Protein AF-K1PVB0-F1 (afdb_monomer_lite)

Sequence (125 aa):
EGNRVQYNFNEEIIEDLDNLSIVVNDSSAVSVINDIKEKLQKRNKLIRIADSSPAGWKTIREYEQNDYADDSDDDKKIRSAESRAMRQKFRPGEGTAHTVQPSGASSSRVSGAAFLWQFWWLPST

Organism: Magallana gigas (NCBI:txid29159)

Foldseek 3Di:
DVLVVLLVVLVVLLVVLVVVLVVDPDPVVNVVSVVSNVVSVVVNVLSVLQVPAPLRNQLVVQLVVDPDDDPPCSVVSSVVSSVVSVCVVPPDDPPPPPPDDDDDDDDDDDPDPDDDPPPDDDDDD

pLDDT: mean 73.62, std 22.54, range [31.09, 98.19]

Secondary structure (DSSP, 8-state):
-HHHHHHHHHHHHHHHHHHHHHH---HHHHHHHHHHHHHHHHHHHHHHHHHH-TTTHHHHHHHHT---S-TT-HHHHHHHHHHHHHHHHT-S-----------------------SS--S-----

Structure (mmCIF, N/CA/C/O backbone):
data_AF-K1PVB0-F1
#
_entry.id   AF-K1PVB0-F1
#
loop_
_atom_site.group_PDB
_atom_site.id
_atom_site.type_symbol
_atom_site.label_atom_id
_atom_site.label_alt_id
_atom_site.label_comp_id
_atom_site.label_asym_id
_atom_site.label_entity_id
_atom_site.label_seq_id
_atom_site.pdbx_PDB_ins_code
_atom_site.Cartn_x
_atom_site.Cartn_y
_atom_site.Cartn_z
_atom_site.occupancy
_atom_site.B_iso_or_equiv
_atom_site.auth_seq_id
_atom_site.auth_comp_id
_atom_site.auth_asym_id
_atom_site.auth_atom_id
_atom_site.pdbx_PDB_model_num
ATOM 1 N N . GLU A 1 1 ? -14.870 -5.140 0.989 1.00 60.69 1 GLU A N 1
ATOM 2 C CA . GLU A 1 1 ? -14.432 -5.217 -0.419 1.00 60.69 1 GLU A CA 1
ATOM 3 C C . GLU A 1 1 ? -13.559 -4.090 -0.932 1.00 60.69 1 GLU A C 1
ATOM 5 O O . GLU A 1 1 ? -12.448 -4.399 -1.337 1.00 60.69 1 GLU A O 1
ATOM 10 N N . GLY A 1 2 ? -13.982 -2.820 -0.904 1.00 82.56 2 GLY A N 1
ATOM 11 C CA . GLY A 1 2 ? -13.211 -1.734 -1.537 1.00 82.56 2 GLY A CA 1
ATOM 12 C C . GLY A 1 2 ? -11.727 -1.685 -1.140 1.00 82.56 2 GLY A C 1
ATOM 13 O O . GLY A 1 2 ? -10.864 -1.632 -2.007 1.00 82.56 2 GLY A O 1
ATOM 14 N N . ASN A 1 3 ? -11.422 -1.810 0.152 1.00 89.00 3 ASN A N 1
ATOM 15 C CA . ASN A 1 3 ? -10.047 -1.772 0.657 1.00 89.00 3 ASN A CA 1
ATOM 16 C C . ASN A 1 3 ? -9.177 -2.948 0.174 1.00 89.00 3 ASN A C 1
ATOM 18 O O . ASN A 1 3 ? -8.040 -2.729 -0.232 1.00 89.00 3 ASN A O 1
ATOM 22 N N . ARG A 1 4 ? -9.723 -4.172 0.124 1.00 89.25 4 ARG A N 1
ATOM 23 C CA . ARG A 1 4 ? -9.019 -5.357 -0.401 1.00 89.25 4 ARG A CA 1
ATOM 24 C C . ARG A 1 4 ? -8.702 -5.212 -1.890 1.00 89.25 4 ARG A C 1
ATOM 26 O O . ARG A 1 4 ? -7.589 -5.511 -2.299 1.00 89.25 4 ARG A O 1
ATOM 33 N N . VAL A 1 5 ? -9.657 -4.726 -2.685 1.00 92.62 5 VAL A N 1
ATOM 34 C CA . VAL A 1 5 ? -9.445 -4.480 -4.123 1.00 92.62 5 VAL A CA 1
ATOM 35 C C . VAL A 1 5 ? -8.349 -3.433 -4.333 1.00 92.62 5 VAL A C 1
ATOM 37 O O . VAL A 1 5 ? -7.464 -3.626 -5.156 1.00 92.62 5 VAL A O 1
ATOM 40 N N . GLN A 1 6 ? -8.370 -2.353 -3.549 1.00 90.44 6 GLN A N 1
ATOM 41 C CA . GLN A 1 6 ? -7.343 -1.311 -3.606 1.00 90.44 6 GLN A CA 1
ATOM 42 C C . GLN A 1 6 ? -5.962 -1.821 -3.177 1.00 90.44 6 GLN A C 1
ATOM 44 O O . GLN A 1 6 ? -4.967 -1.415 -3.766 1.00 90.44 6 GLN A O 1
ATOM 49 N N . TYR A 1 7 ? -5.892 -2.695 -2.169 1.00 93.81 7 TYR A N 1
ATOM 50 C CA . TYR A 1 7 ? -4.638 -3.316 -1.742 1.00 93.81 7 TYR A CA 1
ATOM 51 C C . TYR A 1 7 ? -4.036 -4.158 -2.868 1.00 93.81 7 TYR A C 1
ATOM 53 O O . TYR A 1 7 ? -2.887 -3.942 -3.240 1.00 93.81 7 TYR A O 1
ATOM 61 N N . ASN A 1 8 ? -4.832 -5.068 -3.438 1.00 95.12 8 ASN A N 1
ATOM 62 C CA . ASN A 1 8 ? -4.382 -5.966 -4.500 1.00 95.12 8 ASN A CA 1
ATOM 63 C C . ASN A 1 8 ? -3.910 -5.191 -5.732 1.00 95.12 8 ASN A C 1
ATOM 65 O O . ASN A 1 8 ? -2.836 -5.472 -6.243 1.00 95.12 8 ASN A O 1
ATOM 69 N N . PHE A 1 9 ? -4.659 -4.167 -6.148 1.00 97.00 9 PHE A N 1
ATOM 70 C CA . PHE A 1 9 ? -4.249 -3.314 -7.261 1.00 97.00 9 PHE A CA 1
ATOM 71 C C . PHE A 1 9 ? -2.891 -2.643 -7.005 1.00 97.00 9 PHE A C 1
ATOM 73 O O . PHE A 1 9 ? -2.044 -2.607 -7.887 1.00 97.00 9 PHE A O 1
ATOM 80 N N . ASN A 1 10 ? -2.641 -2.138 -5.792 1.00 96.75 10 ASN A N 1
ATOM 81 C CA . ASN A 1 10 ? -1.337 -1.548 -5.480 1.00 96.75 10 ASN A CA 1
ATOM 82 C C . ASN A 1 10 ? -0.205 -2.591 -5.506 1.00 96.75 10 ASN A C 1
ATOM 84 O O . ASN A 1 10 ? 0.903 -2.233 -5.890 1.00 96.75 10 ASN A O 1
ATOM 88 N N . GLU A 1 11 ? -0.460 -3.840 -5.097 1.00 97.38 11 GLU A N 1
ATOM 89 C CA . GLU A 1 11 ? 0.533 -4.925 -5.178 1.00 97.38 11 GLU A CA 1
ATOM 90 C C . GLU A 1 11 ? 0.850 -5.285 -6.634 1.00 97.38 11 GLU A C 1
ATOM 92 O O . GLU A 1 11 ? 2.023 -5.365 -6.981 1.00 97.38 11 GLU A O 1
ATOM 97 N N . GLU A 1 12 ? -0.162 -5.392 -7.501 1.00 98.06 12 GLU A N 1
ATOM 98 C CA . GLU A 1 12 ? 0.029 -5.618 -8.945 1.00 98.06 12 GLU A CA 1
ATOM 99 C C . GLU A 1 12 ? 0.922 -4.528 -9.563 1.00 98.06 12 GLU A C 1
ATOM 101 O O . GLU A 1 12 ? 1.874 -4.825 -10.282 1.00 98.06 12 GLU A O 1
ATOM 106 N N . ILE A 1 13 ? 0.696 -3.255 -9.211 1.00 98.00 13 ILE A N 1
ATOM 107 C CA . ILE A 1 13 ? 1.547 -2.154 -9.687 1.00 98.00 13 ILE A CA 1
ATOM 108 C C . ILE A 1 13 ? 2.975 -2.249 -9.130 1.00 98.00 13 ILE A C 1
ATOM 110 O O . ILE A 1 13 ? 3.924 -1.905 -9.832 1.00 98.00 13 ILE A O 1
ATOM 114 N N . ILE A 1 14 ? 3.162 -2.694 -7.883 1.00 97.81 14 ILE A N 1
ATOM 115 C CA . ILE A 1 14 ? 4.507 -2.911 -7.325 1.00 97.81 14 ILE A CA 1
ATOM 116 C C . ILE A 1 14 ? 5.239 -4.008 -8.112 1.00 97.81 14 ILE A C 1
ATOM 118 O O . ILE A 1 14 ? 6.409 -3.818 -8.443 1.00 97.81 14 ILE A O 1
ATOM 122 N N . GLU A 1 15 ? 4.559 -5.103 -8.459 1.00 97.88 15 GLU A N 1
ATOM 123 C CA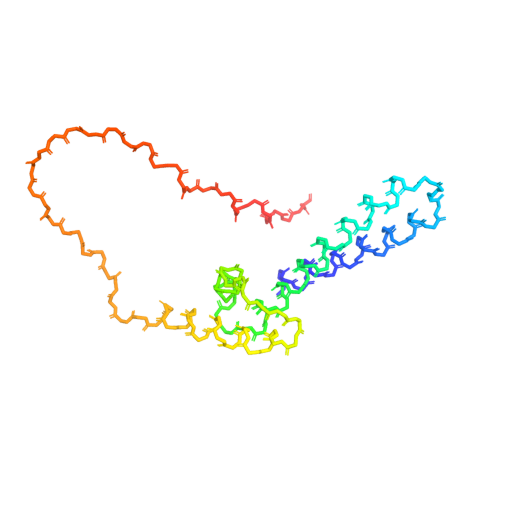 . GLU A 1 15 ? 5.125 -6.184 -9.277 1.00 97.88 15 GLU A CA 1
ATOM 124 C C . GLU A 1 15 ? 5.505 -5.698 -10.687 1.00 97.88 15 GLU A C 1
ATOM 126 O O . GLU A 1 15 ? 6.609 -5.968 -11.167 1.00 97.88 15 GLU A O 1
ATOM 131 N N . ASP A 1 16 ? 4.640 -4.916 -11.338 1.00 98.19 16 ASP A N 1
ATOM 132 C CA . ASP A 1 16 ? 4.934 -4.309 -12.643 1.00 98.19 16 ASP A CA 1
ATOM 133 C C . ASP A 1 16 ? 6.150 -3.370 -12.583 1.00 98.19 16 ASP A C 1
ATOM 135 O O . ASP A 1 16 ? 6.981 -3.349 -13.495 1.00 98.19 16 ASP A O 1
ATOM 139 N N . LEU A 1 17 ? 6.289 -2.611 -11.492 1.00 97.12 17 LEU A N 1
ATOM 140 C CA . LEU A 1 17 ? 7.437 -1.737 -11.248 1.00 97.12 17 LEU A CA 1
ATOM 141 C C . LEU A 1 17 ? 8.727 -2.524 -10.998 1.00 97.12 17 LEU A C 1
ATOM 143 O O . LEU A 1 17 ? 9.788 -2.102 -11.462 1.00 97.12 17 LEU A O 1
ATOM 147 N N . ASP A 1 18 ? 8.652 -3.667 -10.316 1.00 96.12 18 ASP A N 1
ATOM 148 C CA . ASP A 1 18 ? 9.790 -4.575 -10.149 1.00 96.12 18 ASP A CA 1
ATOM 149 C C . ASP A 1 18 ? 10.255 -5.119 -11.499 1.00 96.12 18 ASP A C 1
ATOM 151 O O . ASP A 1 18 ? 11.441 -5.024 -11.830 1.00 96.12 18 ASP A O 1
ATOM 155 N N . ASN A 1 19 ? 9.319 -5.578 -12.329 1.00 96.19 19 ASN A N 1
ATOM 156 C CA . ASN A 1 19 ? 9.616 -6.018 -13.690 1.00 96.19 19 ASN A CA 1
ATOM 157 C C . ASN A 1 19 ? 10.235 -4.890 -14.530 1.00 96.19 19 ASN A C 1
ATOM 159 O O . ASN A 1 19 ? 11.229 -5.104 -15.228 1.00 96.19 19 ASN A O 1
ATOM 163 N N . LEU A 1 20 ? 9.697 -3.670 -14.433 1.00 95.94 20 LEU A N 1
ATOM 164 C CA . LEU A 1 20 ? 10.231 -2.503 -15.134 1.00 95.94 20 LEU A CA 1
ATOM 165 C C . LEU A 1 20 ? 11.654 -2.161 -14.671 1.00 95.94 20 LEU A C 1
ATOM 167 O O . LEU A 1 20 ? 12.507 -1.851 -15.502 1.00 95.94 20 LEU A O 1
ATOM 171 N N . SER A 1 21 ? 11.930 -2.256 -13.368 1.00 94.19 21 SER A N 1
ATOM 172 C CA . SER A 1 21 ? 13.249 -1.949 -12.798 1.00 94.19 21 SER A CA 1
ATOM 173 C C . SER A 1 21 ? 14.362 -2.863 -13.321 1.00 94.19 21 SER A C 1
ATOM 175 O O . SER A 1 21 ? 15.506 -2.432 -13.419 1.00 94.19 21 SER A O 1
ATOM 177 N N . ILE A 1 22 ? 14.027 -4.098 -13.712 1.00 93.31 22 ILE A N 1
ATOM 178 C CA . ILE A 1 22 ? 14.972 -5.055 -14.307 1.00 93.31 22 ILE A CA 1
ATOM 179 C C . ILE A 1 22 ? 15.341 -4.646 -15.739 1.00 93.31 22 ILE A C 1
ATOM 181 O O . ILE A 1 22 ? 16.473 -4.847 -16.177 1.00 93.31 22 ILE A O 1
ATOM 185 N N . VAL A 1 23 ? 14.382 -4.093 -16.486 1.00 94.88 23 VAL A N 1
ATOM 186 C CA . VAL A 1 23 ? 14.558 -3.727 -17.902 1.00 94.88 23 VAL A CA 1
ATOM 187 C C . VAL A 1 23 ? 15.211 -2.350 -18.052 1.00 94.88 23 VAL A C 1
ATOM 189 O O . VAL A 1 23 ? 15.931 -2.094 -19.019 1.00 94.88 23 VAL A O 1
ATOM 192 N N . VAL A 1 24 ? 14.964 -1.449 -17.105 1.00 94.62 24 VAL A N 1
ATOM 193 C CA . VAL A 1 24 ? 15.463 -0.075 -17.137 1.00 94.62 24 VAL A CA 1
ATOM 194 C C . VAL A 1 24 ? 16.903 -0.015 -16.622 1.00 94.62 24 VAL A C 1
ATOM 196 O O . VAL A 1 24 ? 17.169 -0.252 -15.452 1.00 94.62 24 VAL A O 1
ATOM 199 N N . ASN A 1 25 ? 17.839 0.380 -17.490 1.00 86.88 25 ASN A N 1
ATOM 200 C CA . ASN A 1 25 ? 19.256 0.560 -17.138 1.00 86.88 25 ASN A CA 1
ATOM 201 C C . ASN A 1 25 ? 19.625 2.022 -16.798 1.00 86.88 25 ASN A C 1
ATOM 203 O O . ASN A 1 25 ? 20.800 2.383 -16.757 1.00 86.88 25 ASN A O 1
ATOM 207 N N . ASP A 1 26 ? 18.624 2.882 -16.604 1.00 95.25 26 ASP A N 1
ATOM 208 C CA . ASP A 1 26 ? 18.814 4.276 -16.209 1.00 95.25 26 ASP A CA 1
ATOM 209 C C . ASP A 1 26 ? 18.613 4.433 -14.697 1.00 95.25 26 ASP A C 1
ATOM 211 O O . ASP A 1 26 ? 17.540 4.149 -14.160 1.00 95.25 26 ASP A O 1
ATOM 215 N N . SER A 1 27 ? 19.652 4.888 -13.996 1.00 92.75 27 SER A N 1
ATOM 216 C CA . SER A 1 27 ? 19.642 4.987 -12.533 1.00 92.75 27 SER A CA 1
ATOM 217 C C . SER A 1 27 ? 18.654 6.031 -12.006 1.00 92.75 27 SER A C 1
ATOM 219 O O . SER A 1 27 ? 18.078 5.830 -10.936 1.00 92.75 27 SER A O 1
ATOM 221 N N . SER A 1 28 ? 18.417 7.112 -12.756 1.00 94.88 28 SER A N 1
ATOM 222 C CA . SER A 1 28 ? 17.425 8.131 -12.397 1.00 94.88 28 SER A CA 1
ATOM 223 C C . SER A 1 28 ? 16.000 7.595 -12.538 1.00 94.88 28 SER A C 1
ATOM 225 O O . SER A 1 28 ? 15.125 7.938 -11.747 1.00 94.88 28 SER A O 1
ATOM 227 N N . ALA A 1 29 ? 15.738 6.758 -13.537 1.00 94.50 29 ALA A N 1
ATOM 228 C CA . ALA A 1 29 ? 14.447 6.107 -13.695 1.00 94.50 29 ALA A CA 1
ATOM 229 C C . ALA A 1 29 ? 14.217 5.054 -12.599 1.00 94.50 29 ALA A C 1
ATOM 231 O O . ALA A 1 29 ? 13.129 5.004 -12.028 1.00 94.50 29 ALA A O 1
ATOM 232 N N . VAL A 1 30 ? 15.243 4.277 -12.230 1.00 95.19 30 VAL A N 1
ATOM 233 C CA . VAL A 1 30 ? 15.160 3.312 -11.117 1.00 95.19 30 VAL A CA 1
ATOM 234 C C . VAL A 1 30 ? 14.878 4.007 -9.780 1.00 95.19 30 VAL A C 1
ATOM 236 O O . VAL A 1 30 ? 14.081 3.497 -8.993 1.00 95.19 30 VAL A O 1
ATOM 239 N N . SER A 1 31 ? 15.449 5.189 -9.514 1.00 95.88 31 SER A N 1
ATOM 240 C CA . SER A 1 31 ? 15.121 5.930 -8.287 1.00 95.88 31 SER A CA 1
ATOM 241 C C . SER A 1 31 ? 13.658 6.376 -8.258 1.00 95.88 31 SER A C 1
ATOM 243 O O . SER A 1 31 ? 12.990 6.202 -7.246 1.00 95.88 31 SER A O 1
ATOM 245 N N . VAL A 1 32 ? 13.124 6.868 -9.382 1.00 97.12 32 VAL A N 1
ATOM 246 C CA . VAL A 1 32 ? 11.698 7.229 -9.487 1.00 97.12 32 VAL A CA 1
ATOM 247 C C . VAL A 1 32 ? 10.799 6.006 -9.289 1.00 97.12 32 VAL A C 1
ATOM 249 O O . VAL A 1 32 ? 9.776 6.103 -8.613 1.00 97.12 32 VAL A O 1
ATOM 252 N N . ILE A 1 33 ? 11.177 4.849 -9.838 1.00 97.25 33 ILE A N 1
ATOM 253 C CA . ILE A 1 33 ? 10.459 3.584 -9.627 1.00 97.25 33 ILE A CA 1
ATOM 254 C C . ILE A 1 33 ? 10.408 3.238 -8.134 1.00 97.25 33 ILE A C 1
ATOM 256 O O . ILE A 1 33 ? 9.332 2.949 -7.608 1.00 97.25 33 ILE A O 1
ATOM 260 N N . ASN A 1 34 ? 11.541 3.326 -7.434 1.00 96.19 34 ASN A N 1
ATOM 261 C CA . ASN A 1 34 ? 11.603 3.058 -5.998 1.00 96.19 34 ASN A CA 1
ATOM 262 C C . ASN A 1 34 ? 10.745 4.039 -5.187 1.00 96.19 34 ASN A C 1
ATOM 264 O O . ASN A 1 34 ? 9.971 3.597 -4.339 1.00 96.19 34 ASN A O 1
ATOM 268 N N . ASP A 1 35 ? 10.770 5.335 -5.508 1.00 96.50 35 ASP A N 1
ATOM 269 C CA . ASP A 1 35 ? 9.911 6.334 -4.857 1.00 96.50 35 ASP A CA 1
ATOM 270 C C . ASP A 1 35 ? 8.415 6.013 -5.026 1.00 96.50 35 ASP A C 1
ATOM 272 O O . ASP A 1 35 ? 7.601 6.250 -4.127 1.00 96.50 35 ASP A O 1
ATOM 276 N N . ILE A 1 36 ? 8.014 5.503 -6.198 1.00 97.56 36 ILE A N 1
ATOM 277 C CA . ILE A 1 36 ? 6.628 5.087 -6.451 1.00 97.56 36 ILE A CA 1
ATOM 278 C C . ILE A 1 36 ? 6.292 3.847 -5.616 1.00 97.56 36 ILE A C 1
ATOM 280 O O . ILE A 1 36 ? 5.233 3.817 -4.980 1.00 97.56 36 ILE A O 1
ATOM 284 N N . LYS A 1 37 ? 7.194 2.861 -5.557 1.00 97.00 37 LYS A N 1
ATOM 285 C CA . LYS A 1 37 ? 7.017 1.660 -4.729 1.00 97.00 37 LYS A CA 1
ATOM 286 C C . LYS A 1 37 ? 6.846 2.011 -3.255 1.00 97.00 37 LYS A C 1
ATOM 288 O O . LYS A 1 37 ? 5.888 1.551 -2.639 1.00 97.00 37 LYS A O 1
ATOM 293 N N . GLU A 1 38 ? 7.694 2.875 -2.702 1.00 95.38 38 GLU A N 1
ATOM 294 C CA . GLU A 1 38 ? 7.592 3.308 -1.302 1.00 95.38 38 GLU A CA 1
ATOM 295 C C . GLU A 1 38 ? 6.241 3.976 -1.003 1.00 95.38 38 GLU A C 1
ATOM 297 O O . GLU A 1 38 ? 5.601 3.697 0.017 1.00 95.38 38 GLU A O 1
ATOM 302 N N . LYS A 1 39 ? 5.745 4.818 -1.920 1.00 95.19 39 LYS A N 1
ATOM 303 C CA . LYS A 1 39 ? 4.419 5.448 -1.791 1.00 95.19 39 LYS A CA 1
ATOM 304 C C . LYS A 1 39 ? 3.289 4.415 -1.790 1.00 95.19 39 LYS A C 1
ATOM 306 O O . LYS A 1 39 ? 2.359 4.541 -0.987 1.00 95.19 39 LYS A O 1
ATOM 311 N N . LEU A 1 40 ? 3.359 3.401 -2.655 1.00 95.81 40 LEU A N 1
ATOM 312 C CA . LEU A 1 40 ? 2.367 2.322 -2.718 1.00 95.81 40 LEU A CA 1
ATOM 313 C C . LEU A 1 40 ? 2.415 1.435 -1.470 1.00 95.81 40 LEU A C 1
ATOM 315 O O . LEU A 1 40 ? 1.372 1.159 -0.877 1.00 95.81 40 LEU A O 1
ATOM 319 N N . GLN A 1 41 ? 3.608 1.084 -0.993 1.00 93.38 41 GLN A N 1
ATOM 320 C CA . GLN A 1 41 ? 3.796 0.328 0.248 1.00 93.38 41 GLN A CA 1
ATOM 321 C C . GLN A 1 41 ? 3.251 1.090 1.461 1.00 93.38 41 GLN A C 1
ATOM 323 O O . GLN A 1 41 ? 2.513 0.526 2.276 1.00 93.38 41 GLN A O 1
ATOM 328 N N . LYS A 1 42 ? 3.527 2.398 1.554 1.00 92.00 42 LYS A N 1
ATOM 329 C CA . LYS A 1 42 ? 2.937 3.266 2.581 1.00 92.00 42 LYS A CA 1
ATOM 330 C C . LYS A 1 42 ? 1.410 3.241 2.507 1.00 92.00 42 LYS A C 1
ATOM 332 O O . LYS A 1 42 ? 0.755 3.077 3.535 1.00 92.00 42 LYS A O 1
ATOM 337 N N . ARG A 1 43 ? 0.823 3.345 1.310 1.00 93.69 43 ARG A N 1
ATOM 338 C CA . ARG A 1 43 ? -0.636 3.263 1.119 1.00 93.69 43 ARG A CA 1
ATOM 339 C C . ARG A 1 43 ? -1.195 1.906 1.557 1.00 93.69 43 ARG A C 1
ATOM 341 O O . ARG A 1 43 ? -2.200 1.877 2.264 1.00 93.69 43 ARG A O 1
ATOM 348 N N . ASN A 1 44 ? -0.532 0.804 1.219 1.00 94.31 44 ASN A N 1
ATOM 349 C CA . ASN A 1 44 ? -0.934 -0.544 1.628 1.00 94.31 44 ASN A CA 1
ATOM 350 C C . ASN A 1 44 ? -0.884 -0.730 3.149 1.00 94.31 44 ASN A C 1
ATOM 352 O O . ASN A 1 44 ? -1.815 -1.298 3.728 1.00 94.31 44 ASN A O 1
ATOM 356 N N . LYS A 1 45 ? 0.123 -0.162 3.825 1.00 91.06 45 LYS A N 1
ATOM 357 C CA . LYS A 1 45 ? 0.169 -0.095 5.295 1.00 91.06 45 LYS A CA 1
ATOM 358 C C . LYS A 1 45 ? -1.052 0.635 5.861 1.00 91.06 45 LYS A C 1
ATOM 360 O O . LYS A 1 45 ? -1.705 0.117 6.765 1.00 91.06 45 LYS A O 1
ATOM 365 N N . LEU A 1 46 ? -1.403 1.797 5.307 1.00 90.19 46 LEU A N 1
ATOM 366 C CA . LEU A 1 46 ? -2.584 2.550 5.739 1.00 90.19 46 LEU A CA 1
ATOM 367 C C . LEU A 1 46 ? -3.875 1.749 5.526 1.00 90.19 46 LEU A C 1
ATOM 369 O O . LEU A 1 46 ? -4.672 1.639 6.452 1.00 90.19 46 LEU A O 1
ATOM 373 N N . ILE A 1 47 ? -4.058 1.116 4.364 1.00 92.19 47 ILE A N 1
ATOM 374 C CA . ILE A 1 47 ? -5.231 0.269 4.083 1.00 92.19 47 ILE A CA 1
ATOM 375 C C . ILE A 1 47 ? -5.378 -0.836 5.139 1.00 92.19 47 ILE A C 1
ATOM 377 O O . ILE A 1 47 ? -6.467 -1.027 5.681 1.00 92.19 47 ILE A O 1
ATOM 381 N N . ARG A 1 48 ? -4.277 -1.500 5.512 1.00 91.00 48 ARG A N 1
ATOM 382 C CA . ARG A 1 48 ? -4.283 -2.522 6.572 1.00 91.00 48 ARG A CA 1
ATOM 383 C C . ARG A 1 48 ? -4.680 -1.960 7.941 1.00 91.00 48 ARG A C 1
ATOM 385 O O . ARG A 1 48 ? -5.379 -2.640 8.694 1.00 91.00 48 ARG A O 1
ATOM 392 N N . ILE A 1 49 ? -4.273 -0.732 8.273 1.00 87.50 49 ILE A N 1
ATOM 393 C CA . ILE A 1 49 ? -4.685 -0.054 9.517 1.00 87.50 49 ILE A CA 1
ATOM 394 C C . ILE A 1 49 ? -6.191 0.247 9.495 1.00 87.50 49 ILE A C 1
ATOM 396 O O . ILE A 1 49 ? -6.879 0.010 10.487 1.00 87.50 49 ILE A O 1
ATOM 400 N N . ALA A 1 50 ? -6.728 0.726 8.369 1.00 89.44 50 ALA A N 1
ATOM 401 C CA . ALA A 1 50 ? -8.168 0.942 8.230 1.00 89.44 50 ALA A CA 1
ATOM 402 C C . ALA A 1 50 ? -8.972 -0.361 8.328 1.00 89.44 50 ALA A C 1
ATOM 404 O O . ALA A 1 50 ? -10.026 -0.362 8.955 1.00 89.44 50 ALA A O 1
ATOM 405 N N . ASP A 1 51 ? -8.503 -1.452 7.724 1.00 89.56 51 ASP A N 1
ATOM 406 C CA . ASP A 1 51 ? -9.232 -2.726 7.742 1.00 89.56 51 ASP A CA 1
ATOM 407 C C . ASP A 1 51 ? -9.206 -3.410 9.112 1.00 89.56 51 ASP A C 1
ATOM 409 O O . ASP A 1 51 ? -10.179 -4.055 9.499 1.00 89.56 51 ASP A O 1
ATOM 413 N N . SER A 1 52 ? -8.107 -3.266 9.857 1.00 86.94 52 SER A N 1
ATOM 414 C CA . SER A 1 52 ? -7.950 -3.882 11.181 1.00 86.94 52 SER A CA 1
ATOM 415 C C . SER A 1 52 ? -8.595 -3.082 12.314 1.00 86.94 52 SER A C 1
ATOM 417 O O . SER A 1 52 ? -8.937 -3.657 13.348 1.00 86.94 52 SER A O 1
ATOM 419 N N . SER A 1 53 ? -8.791 -1.775 12.132 1.00 85.88 53 SER A N 1
ATOM 420 C CA . SER A 1 53 ? -9.304 -0.900 13.182 1.00 85.88 53 SER A CA 1
ATOM 421 C C . SER A 1 53 ? -10.835 -0.741 13.153 1.00 85.88 53 SER A C 1
ATOM 423 O O . SER A 1 53 ? -11.384 -0.357 12.119 1.00 85.88 53 SER A O 1
ATOM 425 N N . PRO A 1 54 ? -11.568 -0.856 14.285 1.00 84.06 54 PRO A N 1
ATOM 426 C CA . PRO A 1 54 ? -13.012 -0.582 14.349 1.00 84.06 54 PRO A CA 1
ATOM 427 C C . PRO A 1 54 ? -13.401 0.880 14.060 1.00 84.06 54 PRO A C 1
ATOM 429 O O . PRO A 1 54 ? -14.572 1.194 13.792 1.00 84.06 54 PRO A O 1
ATOM 432 N N . ALA A 1 55 ? -12.440 1.804 14.149 1.00 85.06 55 ALA A N 1
ATOM 433 C CA . ALA A 1 55 ? -12.613 3.199 13.749 1.00 85.06 55 ALA A CA 1
ATOM 434 C C . ALA A 1 55 ? -12.171 3.465 12.293 1.00 85.06 55 ALA A C 1
ATOM 436 O O . ALA A 1 55 ? -12.394 4.567 11.779 1.00 85.06 55 ALA A O 1
ATOM 437 N N . GLY A 1 56 ? -11.635 2.453 11.606 1.00 88.94 56 GLY A N 1
ATOM 438 C CA . GLY A 1 56 ? -11.310 2.467 10.186 1.00 88.94 56 GLY A CA 1
ATOM 439 C C . GLY A 1 56 ? -10.407 3.627 9.785 1.00 88.94 56 GLY A C 1
ATOM 440 O O . GLY A 1 56 ? -9.425 3.943 10.453 1.00 88.94 56 GLY A O 1
ATOM 441 N N . TRP A 1 57 ? -10.783 4.338 8.722 1.00 89.69 57 TRP A N 1
ATOM 442 C CA . TRP A 1 57 ? -10.049 5.505 8.221 1.00 89.69 57 TRP A CA 1
ATOM 443 C C . TRP A 1 57 ? -9.886 6.651 9.235 1.00 89.69 57 TRP A C 1
ATOM 445 O O . TRP A 1 57 ? -8.977 7.469 9.091 1.00 89.69 57 TRP A O 1
ATOM 455 N N . LYS A 1 58 ? -10.709 6.721 10.295 1.00 86.69 58 LYS A N 1
ATOM 456 C CA . LYS A 1 58 ? -10.491 7.703 11.374 1.00 86.69 58 LYS A CA 1
ATOM 457 C C . LYS A 1 58 ? -9.219 7.398 12.172 1.00 86.69 58 LYS A C 1
ATOM 459 O O . LYS A 1 58 ? -8.559 8.332 12.612 1.00 86.69 58 LYS A O 1
ATOM 464 N N . THR A 1 59 ? -8.848 6.125 12.308 1.00 85.75 59 THR A N 1
ATOM 465 C CA . THR A 1 59 ? -7.594 5.703 12.951 1.00 85.75 59 THR A CA 1
ATOM 466 C C . THR A 1 59 ? -6.383 6.169 12.156 1.00 85.75 59 THR A C 1
ATOM 468 O O . THR A 1 59 ? -5.417 6.639 12.743 1.00 85.75 59 THR A O 1
ATOM 471 N N . ILE A 1 60 ? -6.452 6.134 10.823 1.00 86.25 60 ILE A N 1
ATOM 472 C CA . ILE A 1 60 ? -5.368 6.627 9.961 1.00 86.25 60 ILE A CA 1
ATOM 473 C C . ILE A 1 60 ? -5.129 8.120 10.168 1.00 86.25 60 ILE A C 1
ATOM 475 O O . ILE A 1 60 ? -3.986 8.533 10.314 1.00 86.25 60 ILE A O 1
ATOM 479 N N . ARG A 1 61 ? -6.193 8.926 10.273 1.00 84.31 61 ARG A N 1
ATOM 480 C CA . ARG A 1 61 ? -6.065 10.367 10.537 1.00 84.31 61 ARG A CA 1
ATOM 481 C C . ARG A 1 61 ? -5.260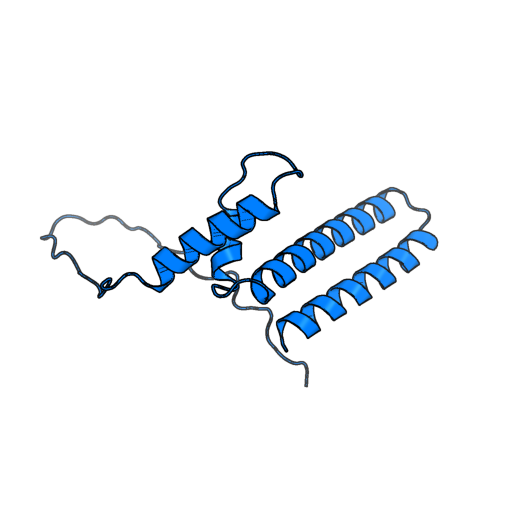 10.642 11.810 1.00 84.31 61 ARG A C 1
ATOM 483 O O . ARG A 1 61 ? -4.367 11.479 11.805 1.00 84.31 61 ARG A O 1
ATOM 490 N N . GLU A 1 62 ? -5.558 9.916 12.882 1.00 82.69 62 GLU A N 1
ATOM 491 C CA . GLU A 1 62 ? -4.852 10.041 14.164 1.00 82.69 62 GLU A CA 1
ATOM 492 C C . GLU A 1 62 ? -3.439 9.429 14.141 1.00 82.69 62 GLU A C 1
ATOM 494 O O . GLU A 1 62 ? -2.575 9.829 14.932 1.00 82.69 62 GLU A O 1
ATOM 499 N N . TYR A 1 63 ? -3.212 8.451 13.260 1.00 82.38 63 TYR A N 1
ATOM 500 C CA . TYR A 1 63 ? -1.920 7.812 13.020 1.00 82.38 63 TYR A CA 1
ATOM 501 C C . TYR A 1 63 ? -0.973 8.745 12.252 1.00 82.38 63 TYR A C 1
ATOM 503 O O . TYR A 1 63 ? 0.174 8.910 12.653 1.00 82.38 63 TYR A O 1
ATOM 511 N N . GLU A 1 64 ? -1.441 9.406 11.194 1.00 82.12 64 GLU A N 1
ATOM 512 C CA . GLU A 1 64 ? -0.625 10.323 10.385 1.00 82.12 64 GLU A CA 1
ATOM 513 C C . GLU A 1 64 ? -0.349 11.657 11.088 1.00 82.12 64 GLU A C 1
ATOM 515 O O . GLU A 1 64 ? 0.702 12.251 10.882 1.00 82.12 64 GLU A O 1
ATOM 520 N N . GLN A 1 65 ? -1.253 12.120 11.956 1.00 76.12 65 GLN A N 1
ATOM 521 C CA . GLN A 1 65 ? -1.078 13.374 12.700 1.00 76.12 65 GLN A CA 1
ATOM 522 C C . GLN A 1 65 ? -0.041 13.301 13.829 1.00 76.12 65 GLN A C 1
ATOM 524 O O . GLN A 1 65 ? 0.319 14.340 14.379 1.00 76.12 65 GLN A O 1
ATOM 529 N N . ASN A 1 66 ? 0.416 12.106 14.214 1.00 62.66 66 ASN A N 1
ATOM 530 C CA . ASN A 1 66 ? 1.349 11.936 15.325 1.00 62.66 66 ASN A CA 1
ATOM 531 C C . ASN A 1 66 ? 2.694 11.401 14.809 1.00 62.66 66 ASN A C 1
ATOM 533 O O . ASN A 1 66 ? 2.880 10.191 14.653 1.00 62.66 66 ASN A O 1
ATOM 537 N N . ASP A 1 67 ? 3.599 12.328 14.497 1.00 58.22 67 ASP A N 1
ATOM 538 C CA . ASP A 1 67 ? 4.856 12.088 13.774 1.00 58.22 67 ASP A CA 1
ATOM 539 C C . ASP A 1 67 ? 6.085 11.924 14.692 1.00 58.22 67 ASP A C 1
ATOM 541 O O . ASP A 1 67 ? 7.184 12.345 14.354 1.00 58.22 67 ASP A O 1
ATOM 545 N N . TYR A 1 68 ? 5.924 11.343 15.888 1.00 52.25 68 TYR A N 1
ATOM 546 C CA . TYR A 1 68 ? 7.044 11.177 16.825 1.00 52.25 68 TYR A CA 1
ATOM 547 C C . TYR A 1 68 ? 7.413 9.707 17.094 1.00 52.25 68 TYR A C 1
ATOM 549 O O . TYR A 1 68 ? 6.733 9.015 17.849 1.00 52.25 68 TYR A O 1
ATOM 557 N N . ALA A 1 69 ? 8.564 9.345 16.511 1.00 40.62 69 ALA A N 1
ATOM 558 C CA . ALA A 1 69 ? 9.573 8.350 16.898 1.00 40.62 69 ALA A CA 1
ATOM 559 C C . ALA A 1 69 ? 9.384 6.848 16.567 1.00 40.62 69 ALA A C 1
ATOM 561 O O . ALA A 1 69 ? 8.603 6.144 17.196 1.00 40.62 69 ALA A O 1
ATOM 562 N N . ASP A 1 70 ? 10.270 6.421 15.655 1.00 42.19 70 ASP A N 1
ATOM 563 C CA . ASP A 1 70 ? 11.005 5.152 15.513 1.00 42.19 70 ASP A CA 1
ATOM 564 C C . ASP A 1 70 ? 10.219 3.849 15.273 1.00 42.19 70 ASP A C 1
ATOM 566 O O . ASP A 1 70 ? 9.307 3.477 16.013 1.00 42.19 70 ASP A O 1
ATOM 570 N N . ASP A 1 71 ? 10.641 3.115 14.242 1.00 49.81 71 ASP A N 1
ATOM 571 C CA . ASP A 1 71 ? 9.969 1.973 13.596 1.00 49.81 71 ASP A CA 1
ATOM 572 C C . ASP A 1 71 ? 9.729 0.746 14.511 1.00 49.81 71 ASP A C 1
ATOM 574 O O . ASP A 1 71 ? 9.230 -0.288 14.064 1.00 49.81 71 ASP A O 1
ATOM 578 N N . SER A 1 72 ? 10.032 0.845 15.811 1.00 49.72 72 SER A N 1
ATOM 579 C CA . SER A 1 72 ? 9.767 -0.202 16.808 1.00 49.72 72 SER A CA 1
ATOM 580 C C . SER A 1 72 ? 8.407 -0.095 17.518 1.00 49.72 72 SER A C 1
ATOM 582 O O . SER A 1 72 ? 8.086 -0.982 18.311 1.00 49.72 72 SER A O 1
ATOM 584 N N . ASP A 1 73 ? 7.583 0.932 17.241 1.00 64.50 73 ASP A N 1
ATOM 585 C CA . ASP A 1 73 ? 6.339 1.169 18.003 1.00 64.50 73 ASP A CA 1
ATOM 586 C C . ASP A 1 73 ? 5.048 1.393 17.193 1.00 64.50 73 ASP A C 1
ATOM 588 O O . ASP A 1 73 ? 4.049 1.905 17.714 1.00 64.50 73 ASP A O 1
ATOM 592 N N . ASP A 1 74 ? 5.012 0.954 15.931 1.00 69.44 74 ASP A N 1
ATOM 593 C CA . ASP A 1 74 ? 3.813 1.038 15.078 1.00 69.44 74 ASP A CA 1
ATOM 594 C C . ASP A 1 74 ? 2.563 0.445 15.744 1.00 69.44 74 ASP A C 1
ATOM 596 O O . ASP A 1 74 ? 1.469 1.011 15.695 1.00 69.44 74 ASP A O 1
ATOM 600 N N . ASP A 1 75 ? 2.743 -0.670 16.439 1.00 73.25 75 ASP A N 1
ATOM 601 C CA . ASP A 1 75 ? 1.693 -1.405 17.129 1.00 73.25 75 ASP A CA 1
ATOM 602 C C . ASP A 1 75 ? 1.077 -0.612 18.295 1.00 73.25 75 ASP A C 1
ATOM 604 O O . ASP A 1 75 ? -0.136 -0.671 18.540 1.00 73.25 75 ASP A O 1
ATOM 608 N N . LYS A 1 76 ? 1.892 0.151 19.034 1.00 78.06 76 LYS A N 1
ATOM 609 C CA . LYS A 1 76 ? 1.399 1.052 20.086 1.00 78.06 76 LYS A CA 1
ATOM 610 C C . LYS A 1 76 ? 0.796 2.316 19.480 1.00 78.06 76 LYS A C 1
ATOM 612 O O . LYS A 1 76 ? -0.228 2.801 19.976 1.00 78.06 76 LYS A O 1
ATOM 617 N N . LYS A 1 77 ? 1.363 2.816 18.379 1.00 80.50 77 LYS A N 1
ATOM 618 C CA . LYS A 1 77 ? 0.852 3.981 17.646 1.00 80.50 77 LYS A CA 1
ATOM 619 C C . LYS A 1 77 ? -0.554 3.733 17.104 1.00 80.50 77 LYS A C 1
ATOM 621 O O . LYS A 1 77 ? -1.433 4.570 17.316 1.00 80.50 77 LYS A O 1
ATOM 626 N N . ILE A 1 78 ? -0.795 2.575 16.490 1.00 82.38 78 ILE A N 1
ATOM 627 C CA . ILE A 1 78 ? -2.116 2.183 15.977 1.00 82.38 78 ILE A CA 1
ATOM 628 C C . ILE A 1 78 ? -3.134 2.103 17.120 1.00 82.38 78 ILE A C 1
ATOM 630 O O . ILE A 1 78 ? -4.186 2.733 17.032 1.00 82.38 78 ILE A O 1
ATOM 634 N N . ARG A 1 79 ? -2.808 1.433 18.236 1.00 81.62 79 ARG A N 1
ATOM 635 C CA . ARG A 1 79 ? -3.704 1.339 19.411 1.00 81.62 79 ARG A CA 1
ATOM 636 C C . ARG A 1 79 ? -4.037 2.708 20.017 1.00 81.62 79 ARG A C 1
ATOM 638 O O . ARG A 1 79 ? -5.180 2.963 20.410 1.00 81.62 79 ARG A O 1
ATOM 645 N N . SER A 1 80 ? -3.057 3.612 20.078 1.00 82.62 80 SER A N 1
ATOM 646 C CA . SER A 1 80 ? -3.253 4.993 20.542 1.00 82.62 80 SER A CA 1
ATOM 647 C C . SER A 1 80 ? -4.144 5.798 19.591 1.00 82.62 80 SER A C 1
ATOM 649 O O . SER A 1 80 ? -5.076 6.477 20.030 1.00 82.62 80 SER A O 1
ATOM 651 N N . ALA A 1 81 ? -3.884 5.708 18.286 1.00 81.69 81 ALA A N 1
ATOM 652 C CA . ALA A 1 81 ? -4.676 6.362 17.251 1.00 81.69 81 ALA A CA 1
ATOM 653 C C . ALA A 1 81 ? -6.130 5.865 17.249 1.00 81.69 81 ALA A C 1
ATOM 655 O O . ALA A 1 81 ? -7.063 6.664 17.237 1.00 81.69 81 ALA A O 1
ATOM 656 N N . GLU A 1 82 ? -6.331 4.555 17.367 1.00 83.12 82 GLU A N 1
ATOM 657 C CA . GLU A 1 82 ? -7.646 3.926 17.458 1.00 83.12 82 GLU A CA 1
ATOM 658 C C . GLU A 1 82 ? -8.403 4.370 18.713 1.00 83.12 82 GLU A C 1
ATOM 660 O O . GLU A 1 82 ? -9.567 4.759 18.629 1.00 83.12 82 GLU A O 1
ATOM 665 N N . SER A 1 83 ? -7.734 4.407 19.869 1.00 82.81 83 SER A N 1
ATOM 666 C CA . SER A 1 83 ? -8.328 4.903 21.116 1.00 82.81 83 SER A CA 1
ATOM 667 C C . SER A 1 83 ? -8.797 6.358 20.989 1.00 82.81 83 SER A C 1
ATOM 669 O O . SER A 1 83 ? -9.895 6.699 21.440 1.00 82.81 83 SER A O 1
ATOM 671 N N . ARG A 1 84 ? -7.998 7.225 20.349 1.00 84.50 84 ARG A N 1
ATOM 672 C CA . ARG A 1 84 ? -8.363 8.628 20.072 1.00 84.50 84 ARG A CA 1
ATOM 673 C C . ARG A 1 84 ? -9.539 8.724 19.100 1.00 84.50 84 ARG A C 1
ATOM 675 O O . ARG A 1 84 ? -10.512 9.426 19.385 1.00 84.50 84 ARG A O 1
ATOM 682 N N . ALA A 1 85 ? -9.497 7.965 18.010 1.00 84.75 85 ALA A N 1
ATOM 683 C CA . ALA A 1 85 ? -10.559 7.926 17.012 1.00 84.75 85 ALA A CA 1
ATOM 684 C C . ALA A 1 85 ? -11.887 7.417 17.600 1.00 84.75 85 ALA A C 1
ATOM 686 O O . ALA A 1 85 ? -12.952 7.971 17.318 1.00 84.75 85 ALA A O 1
ATOM 687 N N . MET A 1 86 ? -11.840 6.407 18.472 1.00 83.31 86 MET A N 1
ATOM 688 C CA . MET A 1 86 ? -13.007 5.880 19.182 1.00 83.31 86 MET A CA 1
ATOM 689 C C . MET A 1 86 ? -13.577 6.903 20.170 1.00 83.31 86 MET A C 1
ATOM 691 O O . MET A 1 86 ? -14.788 7.118 20.179 1.00 83.31 86 MET A O 1
ATOM 695 N N . ARG A 1 87 ? -12.732 7.616 20.931 1.00 82.75 87 ARG A N 1
ATOM 696 C CA . ARG A 1 87 ? -13.191 8.722 21.795 1.00 82.75 87 ARG A CA 1
ATOM 697 C C . ARG A 1 87 ? -13.939 9.791 21.005 1.00 82.75 87 ARG A C 1
ATOM 699 O O . ARG A 1 87 ? -14.955 10.266 21.490 1.00 82.75 87 ARG A O 1
ATOM 706 N N . GLN A 1 88 ? -13.487 10.131 19.796 1.00 75.31 88 GLN A N 1
ATOM 707 C CA . GLN A 1 88 ? -14.195 11.068 18.913 1.00 75.31 88 GLN A CA 1
ATOM 708 C C . GLN A 1 88 ? -15.487 10.479 18.329 1.00 75.31 88 GLN A C 1
ATOM 710 O O . GLN A 1 88 ? -16.467 11.197 18.159 1.00 75.31 88 GLN A O 1
ATOM 715 N N . LYS A 1 89 ? -15.513 9.175 18.025 1.00 70.06 89 LYS A N 1
ATOM 716 C CA . LYS A 1 89 ? -16.684 8.481 17.463 1.00 70.06 89 LYS A CA 1
ATOM 717 C C . LYS A 1 89 ? 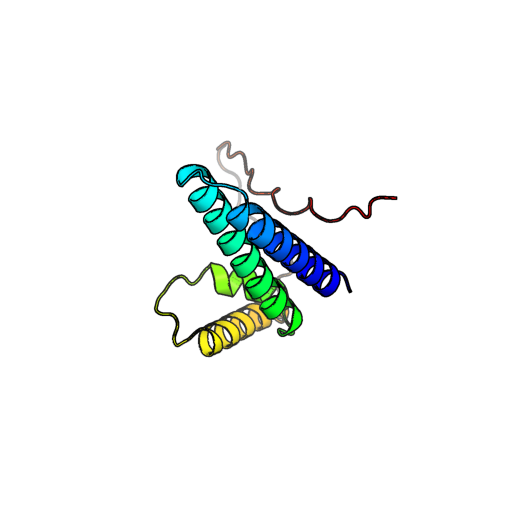-17.841 8.357 18.464 1.00 70.06 89 LYS A C 1
ATOM 719 O O . LYS A 1 89 ? -18.986 8.354 18.030 1.00 70.06 89 LYS A O 1
ATOM 724 N N . PHE A 1 90 ? -17.546 8.269 19.763 1.00 61.62 90 PHE A N 1
ATOM 725 C CA . PHE A 1 90 ? -18.528 8.014 20.825 1.00 61.62 90 PHE A CA 1
ATOM 726 C C . PHE A 1 90 ? -18.728 9.182 21.805 1.00 61.62 90 PHE A C 1
ATOM 728 O O . PHE A 1 90 ? -19.251 8.958 22.894 1.00 61.62 90 PHE A O 1
ATOM 735 N N . ARG A 1 91 ? -18.351 10.426 21.465 1.00 58.81 91 ARG A N 1
ATOM 736 C CA . ARG A 1 91 ? -18.700 11.583 22.314 1.00 58.81 91 ARG A CA 1
ATOM 737 C C . ARG A 1 91 ? -20.229 11.739 22.335 1.00 58.81 91 ARG A C 1
ATOM 739 O O . ARG A 1 91 ? -20.810 11.996 21.279 1.00 58.81 91 ARG A O 1
ATOM 746 N N . PRO A 1 92 ? -20.902 11.617 23.493 1.00 53.41 92 PRO A N 1
ATOM 747 C CA . PRO A 1 92 ? -22.301 11.981 23.588 1.00 53.41 92 PRO A CA 1
ATOM 748 C C . PRO A 1 92 ? -22.369 13.512 23.640 1.00 53.41 92 PRO A C 1
ATOM 750 O O . PRO A 1 92 ? -22.048 14.115 24.659 1.00 53.41 92 PRO A O 1
ATOM 753 N N . GLY A 1 93 ? -22.744 14.134 22.521 1.00 54.94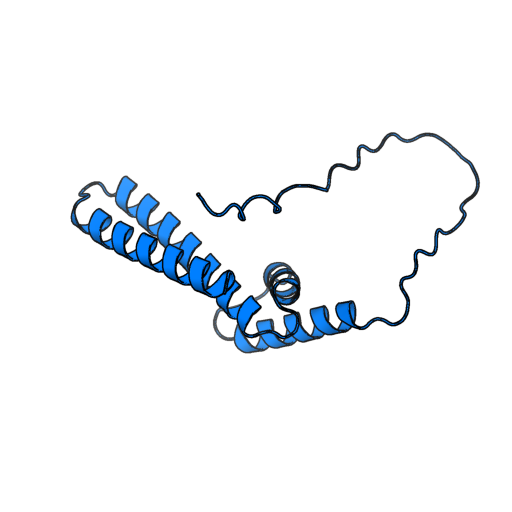 93 GLY A N 1
ATOM 754 C CA . GLY A 1 93 ? -23.067 15.561 22.450 1.00 54.94 93 GLY A CA 1
ATOM 755 C C . GLY A 1 93 ? -21.996 16.456 21.826 1.00 54.94 93 GLY A C 1
ATOM 756 O O . GLY A 1 93 ? -21.319 17.197 22.523 1.00 54.94 93 GLY A O 1
ATOM 757 N N . GLU A 1 94 ? -21.942 16.479 20.496 1.00 48.59 94 GLU A N 1
ATOM 758 C CA . GLU A 1 94 ? -21.688 17.711 19.734 1.00 48.59 94 GLU A CA 1
ATOM 759 C C . GLU A 1 94 ? -22.818 17.852 18.707 1.00 48.59 94 GLU A C 1
ATOM 761 O O . GLU A 1 94 ? -22.643 17.755 17.496 1.00 48.59 94 GLU A O 1
ATOM 766 N N . GLY A 1 95 ? -24.033 18.042 19.230 1.00 41.34 95 GLY A N 1
ATOM 767 C CA . GLY A 1 95 ? -25.003 18.860 18.521 1.00 41.34 95 GLY A CA 1
ATOM 768 C C . GLY A 1 95 ? -24.421 20.267 18.449 1.00 41.34 95 GLY A C 1
ATOM 769 O O . GLY A 1 95 ? -23.912 20.781 19.441 1.00 41.34 95 GLY A O 1
ATOM 770 N N . THR A 1 96 ? -24.447 20.846 17.259 1.00 48.44 96 THR A N 1
ATOM 771 C CA . THR A 1 96 ? -24.069 22.222 16.940 1.00 48.44 96 THR A CA 1
ATOM 772 C C . THR A 1 96 ? -24.573 23.220 17.988 1.00 48.44 96 THR A C 1
ATOM 774 O O . THR A 1 96 ? -25.695 23.718 17.8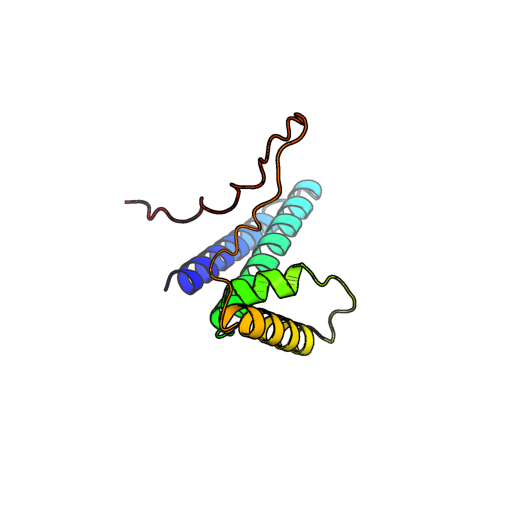96 1.00 48.44 96 THR A O 1
ATOM 777 N N . ALA A 1 97 ? -23.745 23.551 18.977 1.00 39.69 97 ALA A N 1
ATOM 778 C CA . ALA A 1 97 ? -23.938 24.733 19.796 1.00 39.69 97 ALA A CA 1
ATOM 779 C C . ALA A 1 97 ? -23.381 25.917 19.001 1.00 39.69 97 ALA A C 1
ATOM 781 O O . ALA A 1 97 ? -22.210 26.278 19.113 1.00 39.69 97 ALA A O 1
ATOM 782 N N . HIS A 1 98 ? -24.224 26.495 18.142 1.00 47.09 98 HIS A N 1
ATOM 783 C CA . HIS A 1 98 ? -24.008 27.851 17.661 1.00 47.09 98 HIS A CA 1
ATOM 784 C C . HIS A 1 98 ? -24.046 28.778 18.878 1.00 47.09 98 HIS A C 1
ATOM 786 O O . HIS A 1 98 ? -25.110 29.191 19.336 1.00 47.09 98 HIS A O 1
ATOM 792 N N . THR A 1 99 ? -22.871 29.077 19.428 1.00 39.19 99 THR A N 1
ATOM 793 C CA . THR A 1 99 ? -22.681 30.194 20.347 1.00 39.19 99 THR A CA 1
ATOM 794 C C . THR A 1 99 ? -23.130 31.456 19.620 1.00 39.19 99 THR A C 1
ATOM 796 O O . THR A 1 99 ? -22.471 31.913 18.686 1.00 39.19 99 THR A O 1
ATOM 799 N N . VAL A 1 100 ? -24.273 32.004 20.025 1.00 45.59 100 VAL A N 1
ATOM 800 C CA . VAL A 1 100 ? -24.694 33.351 19.644 1.00 45.59 100 VAL A CA 1
ATOM 801 C C . VAL A 1 100 ? -23.645 34.313 20.200 1.00 45.59 100 VAL A C 1
ATOM 803 O O . VAL A 1 100 ? -23.554 34.498 21.412 1.00 45.59 100 VAL A O 1
ATOM 806 N N . GLN A 1 101 ? -22.828 34.899 19.324 1.00 41.56 101 GLN A N 1
ATOM 807 C CA . GLN A 1 101 ? -22.029 36.081 19.645 1.00 41.56 101 GLN A CA 1
ATOM 808 C C . GLN A 1 101 ? -22.668 37.308 18.981 1.00 41.56 101 GLN A C 1
ATOM 810 O O . GLN A 1 101 ? -23.091 37.216 17.824 1.00 41.56 101 GLN A O 1
ATOM 815 N N . PRO A 1 102 ? -22.780 38.443 19.695 1.00 39.03 102 PRO A N 1
ATOM 816 C CA . PRO A 1 102 ? -23.390 39.648 19.167 1.00 39.03 102 PRO A CA 1
ATOM 817 C C . PRO A 1 102 ? -22.460 40.373 18.185 1.00 39.03 102 PRO A C 1
ATOM 819 O O . PRO A 1 102 ? -21.238 40.257 18.220 1.00 39.03 102 PRO A O 1
ATOM 822 N N . SER A 1 103 ? -23.117 41.125 17.309 1.00 40.44 103 SER A N 1
ATOM 823 C CA . SER A 1 103 ? -22.633 41.965 16.213 1.00 40.44 103 SER A CA 1
ATOM 824 C C . SER A 1 103 ? -21.329 42.738 16.446 1.00 40.44 103 SER A C 1
ATOM 826 O O . SER A 1 103 ? -21.226 43.504 17.404 1.00 40.44 103 SER A O 1
ATOM 828 N N . GLY A 1 104 ? -20.424 42.687 15.461 1.00 35.62 104 GLY A N 1
ATOM 829 C CA . GLY A 1 104 ? -19.392 43.710 15.289 1.00 35.62 104 GLY A CA 1
ATOM 830 C C . GLY A 1 104 ? -18.266 43.348 14.316 1.00 35.62 104 GLY A C 1
ATOM 831 O O . GLY A 1 104 ? -17.363 42.608 14.676 1.00 35.62 104 GLY A O 1
ATOM 832 N N . ALA A 1 105 ? -18.296 43.989 13.143 1.00 35.47 105 ALA A N 1
ATOM 833 C CA . ALA A 1 105 ? -17.195 44.236 12.200 1.00 35.47 105 ALA A CA 1
ATOM 834 C C . ALA A 1 105 ? -16.687 43.094 11.286 1.00 35.47 105 ALA A C 1
ATOM 836 O O . ALA A 1 105 ? -16.190 42.053 11.705 1.00 35.47 105 ALA A O 1
ATOM 837 N N . SER A 1 106 ? -16.766 43.389 9.982 1.00 43.84 106 SER A N 1
ATOM 838 C CA . SER A 1 106 ? -16.243 42.640 8.839 1.00 43.84 106 SER A CA 1
ATOM 839 C C . SER A 1 106 ? -14.799 42.170 8.999 1.00 43.84 106 SER A C 1
ATOM 841 O O . SER A 1 106 ? -13.888 42.970 9.201 1.00 43.84 106 SER A O 1
ATOM 843 N N . SER A 1 107 ? -14.571 40.888 8.721 1.00 34.47 107 SER A N 1
ATOM 844 C CA . SER A 1 107 ? -13.293 40.410 8.202 1.00 34.47 107 SER A CA 1
ATOM 845 C C . SER A 1 107 ? -13.550 39.251 7.245 1.00 34.47 107 SER A C 1
ATOM 847 O O . SER A 1 107 ? -14.046 38.192 7.626 1.00 34.47 107 SER A O 1
ATOM 849 N N . SER A 1 108 ? -13.249 39.485 5.973 1.00 45.31 108 SER A N 1
ATOM 850 C CA . SER A 1 108 ? -13.235 38.483 4.916 1.00 45.31 108 SER A CA 1
ATOM 851 C C . SER A 1 108 ? -12.235 37.377 5.252 1.00 45.31 108 SER A C 1
ATOM 853 O O . SER A 1 108 ? -11.026 37.608 5.265 1.00 45.31 108 SER A O 1
ATOM 855 N N . ARG A 1 109 ? -12.735 36.160 5.475 1.00 35.91 109 ARG A N 1
ATOM 856 C CA . ARG A 1 109 ? -11.937 34.934 5.448 1.00 35.91 109 ARG A CA 1
ATOM 857 C C . ARG A 1 109 ? -12.592 33.959 4.485 1.00 35.91 109 ARG A C 1
ATOM 859 O O . ARG A 1 109 ? -13.674 33.443 4.743 1.00 35.91 109 ARG A O 1
ATOM 866 N N . VAL A 1 110 ? -11.922 33.735 3.361 1.00 41.69 110 VAL A N 1
ATOM 867 C CA . VAL A 1 110 ? -12.193 32.602 2.483 1.00 41.69 110 VAL A CA 1
ATOM 868 C C . VAL A 1 110 ? -11.797 31.348 3.260 1.00 41.69 110 VAL A C 1
ATOM 870 O O . VAL A 1 110 ? -10.619 31.028 3.395 1.00 41.69 110 VAL A O 1
ATOM 873 N N . SER A 1 111 ? -12.790 30.666 3.822 1.00 42.56 111 SER A N 1
ATOM 874 C CA . SER A 1 111 ? -12.652 29.295 4.297 1.00 42.56 111 SER A CA 1
ATOM 875 C C . SER A 1 111 ? -12.691 28.370 3.088 1.00 42.56 111 SER A C 1
ATOM 877 O O . SER A 1 111 ? -13.755 28.060 2.565 1.00 42.56 111 SER A O 1
ATOM 879 N N . GLY A 1 112 ? -11.516 27.943 2.640 1.00 38.53 112 GLY A N 1
ATOM 880 C CA . GLY A 1 112 ? -11.341 26.921 1.612 1.00 38.53 112 GLY A CA 1
ATOM 881 C C . GLY A 1 112 ? -10.508 25.763 2.147 1.00 38.53 112 GLY A C 1
ATOM 882 O O . GLY A 1 112 ? -9.428 25.506 1.640 1.00 38.53 112 GLY A O 1
ATOM 883 N N . ALA A 1 113 ? -10.974 25.103 3.208 1.00 44.50 113 ALA A N 1
ATOM 884 C CA . ALA A 1 113 ? -10.425 23.827 3.677 1.00 44.50 113 ALA A CA 1
ATOM 885 C C . ALA A 1 113 ? -11.526 22.760 3.630 1.00 44.50 113 ALA A C 1
ATOM 887 O O . ALA A 1 113 ? -11.877 22.121 4.617 1.00 44.50 113 ALA A O 1
ATOM 888 N N . ALA A 1 114 ? -12.120 22.626 2.454 1.00 47.84 114 ALA A N 1
ATOM 889 C CA . ALA A 1 114 ? -12.899 21.478 2.042 1.00 47.84 114 ALA A CA 1
ATOM 890 C C . ALA A 1 114 ? -12.386 21.120 0.648 1.00 47.84 114 ALA A C 1
ATOM 892 O O . ALA A 1 114 ? -11.982 22.015 -0.087 1.00 47.84 114 ALA A O 1
ATOM 893 N N . PHE A 1 115 ? -12.428 19.838 0.303 1.00 46.00 115 PHE A N 1
ATOM 894 C CA . PHE A 1 115 ? -11.909 19.250 -0.934 1.00 46.00 115 PHE A CA 1
ATOM 895 C C . PHE A 1 115 ? -10.402 19.031 -0.928 1.00 46.00 115 PHE A C 1
ATOM 897 O O . PHE A 1 115 ? -9.634 19.941 -1.194 1.00 46.00 115 PHE A O 1
ATOM 904 N N . LEU A 1 116 ? -10.003 17.778 -0.681 1.00 40.62 116 LEU A N 1
ATOM 905 C CA . LEU A 1 116 ? -9.076 17.102 -1.595 1.00 40.62 116 LEU A CA 1
ATOM 906 C C . LEU A 1 116 ? -8.992 15.572 -1.439 1.00 40.62 116 LEU A C 1
ATOM 908 O O . LEU A 1 116 ? -8.017 15.006 -1.895 1.00 40.62 116 LEU A O 1
ATOM 912 N N . TRP A 1 117 ? -9.987 14.855 -0.890 1.00 41.97 117 TRP A N 1
ATOM 913 C CA . TRP A 1 117 ? -9.953 13.374 -0.915 1.00 41.97 117 TRP A CA 1
ATOM 914 C C . TRP A 1 117 ? -11.336 12.718 -1.077 1.00 41.97 117 TRP A C 1
ATOM 916 O O . TRP A 1 117 ? -11.694 11.814 -0.331 1.00 41.97 117 TRP A O 1
ATOM 926 N N . GLN A 1 118 ? -12.116 13.164 -2.071 1.00 38.66 118 GLN A N 1
ATOM 927 C CA . GLN A 1 118 ? -13.356 12.489 -2.507 1.00 38.66 118 GLN A CA 1
ATOM 928 C C . GLN A 1 118 ? -13.225 11.805 -3.889 1.00 38.66 118 GLN A C 1
ATOM 930 O O . GLN A 1 118 ? -14.218 11.343 -4.436 1.00 38.66 118 GLN A O 1
ATOM 935 N N . PHE A 1 119 ? -12.025 11.728 -4.474 1.00 36.12 119 PHE A N 1
ATOM 936 C CA . PHE A 1 119 ? -11.835 11.383 -5.894 1.00 36.12 119 PHE A CA 1
ATOM 937 C C . PHE A 1 119 ? -11.041 10.091 -6.142 1.00 36.12 119 PHE A C 1
ATOM 939 O O . PHE A 1 119 ? -10.139 10.079 -6.963 1.00 36.12 119 PHE A O 1
ATOM 946 N N . TRP A 1 120 ? -11.361 8.991 -5.457 1.00 40.09 120 TRP A N 1
ATOM 947 C CA . TRP A 1 120 ? -10.849 7.657 -5.835 1.00 40.09 120 TRP A CA 1
ATOM 948 C C . TRP A 1 120 ? -11.905 6.559 -5.635 1.00 40.09 120 TRP A C 1
ATOM 950 O O . TRP A 1 120 ? -11.637 5.497 -5.084 1.00 40.09 120 TRP A O 1
ATOM 960 N N . TRP A 1 121 ? -13.137 6.827 -6.075 1.00 42.41 121 TRP A N 1
ATOM 961 C CA . TRP A 1 121 ? -14.163 5.797 -6.242 1.00 42.41 121 TRP A CA 1
ATOM 962 C C . TRP A 1 121 ? -15.036 6.126 -7.456 1.00 42.41 121 TRP A C 1
ATOM 964 O O . TRP A 1 121 ? -16.102 6.715 -7.327 1.00 42.41 121 TRP A O 1
ATOM 974 N N . LEU A 1 122 ? -14.590 5.709 -8.639 1.00 31.09 122 LEU A N 1
ATOM 975 C CA . LEU A 1 122 ? -15.493 5.339 -9.726 1.00 3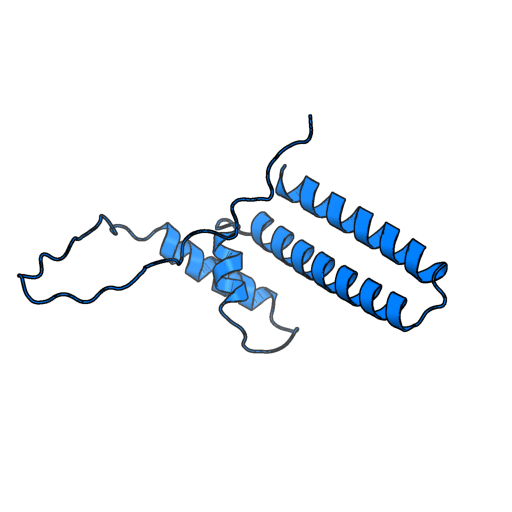1.09 122 LEU A CA 1
ATOM 976 C C . LEU A 1 122 ? -15.105 3.922 -10.167 1.00 31.09 122 LEU A C 1
ATOM 978 O O . LEU A 1 122 ? -13.931 3.700 -10.459 1.00 31.09 122 LEU A O 1
ATOM 982 N N . PRO A 1 123 ? -16.037 2.956 -10.199 1.00 38.28 123 PRO A N 1
ATOM 983 C CA . PRO A 1 123 ? -15.805 1.726 -10.935 1.00 38.28 123 PRO A CA 1
ATOM 984 C C . PRO A 1 123 ? -15.841 2.076 -12.426 1.00 38.28 123 PRO A C 1
ATOM 986 O O . PRO A 1 123 ? -16.822 2.648 -12.900 1.00 38.28 123 PRO A O 1
ATOM 989 N N . SER A 1 124 ? -14.767 1.777 -13.154 1.00 45.56 124 SER A N 1
ATOM 990 C CA . SER A 1 124 ? -14.794 1.800 -14.615 1.00 45.56 124 SER A CA 1
ATOM 991 C C . SER A 1 124 ? -15.812 0.760 -15.083 1.00 45.56 124 SER A C 1
ATOM 993 O O . SER A 1 124 ? -15.617 -0.435 -14.865 1.00 45.56 124 SER A O 1
ATOM 995 N N . THR A 1 125 ? -16.925 1.229 -15.641 1.00 48.84 125 THR A N 1
ATOM 996 C CA . THR A 1 125 ? -17.806 0.433 -16.505 1.00 48.84 125 THR A CA 1
ATOM 997 C C . THR A 1 125 ? -17.173 0.266 -17.871 1.00 48.84 125 THR A C 1
ATOM 999 O O . THR A 1 125 ? -16.632 1.288 -18.355 1.00 48.84 125 THR A O 1
#

Radius of gyration: 20.75 Å; chains: 1; bounding box: 45×50×42 Å